Protein AF-V1CME2-F1 (afdb_monomer_lite)

pLDDT: mean 90.37, std 9.12, range [47.88, 97.88]

Secondary structure (DSSP, 8-state):
-HHHHHHHHHHHHHHHHHHHHHHHHHHHHHHHHHHHHHHHHHHHHHHHHHHHHHHHHIIIIIS-----HHHHHHHHHHHHHHHHTT--THHHHHHHHHHHHHHHHHHHHHHTT-

Foldseek 3Di:
DVVVVVVVVVVCVVVVVVVVVVVVVVVVVVVVVVVVVVLVVLVVLLVVLVVVLVVLLCVCPVVVDDDDPVSLVVSVVSVVSSVVSVHDCPSVVSNVSSVVVVVVVVVVVVVVVD

Structure (mmCIF, N/CA/C/O backbone):
data_AF-V1CME2-F1
#
_entry.id   AF-V1CME2-F1
#
loop_
_atom_site.group_PDB
_atom_site.id
_atom_site.type_symbol
_atom_site.label_atom_id
_atom_site.label_alt_id
_atom_site.label_comp_id
_atom_site.label_asym_id
_atom_site.label_entity_id
_atom_site.label_seq_id
_atom_site.pdbx_PDB_ins_code
_atom_site.Cartn_x
_atom_site.Cartn_y
_atom_site.Cartn_z
_atom_site.occupancy
_atom_site.B_iso_or_equiv
_atom_site.auth_seq_id
_atom_site.auth_comp_id
_atom_site.auth_asym_id
_atom_site.auth_atom_id
_atom_site.pdbx_PDB_model_num
ATOM 1 N N . MET A 1 1 ? 19.230 -12.401 -59.943 1.00 76.31 1 MET A N 1
ATOM 2 C CA . MET A 1 1 ? 18.192 -12.173 -58.916 1.00 76.31 1 MET A CA 1
ATOM 3 C C . MET A 1 1 ? 18.606 -12.771 -57.572 1.00 76.31 1 MET A C 1
ATOM 5 O O . MET A 1 1 ? 18.665 -12.031 -56.601 1.00 76.31 1 MET A O 1
ATOM 9 N N . ASP A 1 2 ? 19.036 -14.033 -57.515 1.00 89.25 2 ASP A N 1
ATOM 10 C CA . ASP A 1 2 ? 19.355 -14.723 -56.244 1.00 89.25 2 ASP A CA 1
ATOM 11 C C . ASP A 1 2 ? 20.506 -14.104 -55.436 1.00 89.25 2 ASP A C 1
ATOM 13 O O . ASP A 1 2 ? 20.422 -13.991 -54.215 1.00 89.25 2 ASP A O 1
ATOM 17 N N . LYS A 1 3 ? 21.559 -13.613 -56.107 1.00 88.12 3 LYS A N 1
ATOM 18 C CA . LYS A 1 3 ? 22.674 -12.911 -55.440 1.00 88.12 3 LYS A CA 1
ATOM 19 C C . LYS A 1 3 ? 22.232 -11.606 -54.761 1.00 88.12 3 LYS A C 1
ATOM 21 O O . LYS A 1 3 ? 22.737 -11.278 -53.694 1.00 88.12 3 LYS A O 1
ATOM 26 N N . LEU A 1 4 ? 21.272 -10.890 -55.355 1.00 89.12 4 LEU A N 1
ATOM 27 C CA . LEU A 1 4 ? 20.719 -9.652 -54.796 1.00 89.12 4 LEU A CA 1
ATOM 28 C C . LEU A 1 4 ? 19.843 -9.951 -53.570 1.00 89.12 4 LEU A C 1
ATOM 30 O O . LEU A 1 4 ? 19.971 -9.289 -52.546 1.00 89.12 4 LEU A O 1
ATOM 34 N N . ILE A 1 5 ? 19.006 -10.988 -53.654 1.00 89.50 5 ILE A N 1
ATOM 35 C CA . ILE A 1 5 ? 18.154 -11.442 -52.544 1.00 89.50 5 ILE A CA 1
ATOM 36 C C . ILE A 1 5 ? 19.012 -11.921 -51.362 1.00 89.50 5 ILE A C 1
ATOM 38 O O . ILE A 1 5 ? 18.767 -11.540 -50.219 1.00 89.50 5 ILE A O 1
ATOM 42 N N . SER A 1 6 ? 20.064 -12.701 -51.629 1.00 89.62 6 SER A N 1
ATOM 43 C CA . SER A 1 6 ? 21.017 -13.156 -50.607 1.00 89.62 6 SER A CA 1
ATOM 44 C C . SER A 1 6 ? 21.738 -11.989 -49.921 1.00 89.62 6 SER A C 1
ATOM 46 O O . SER A 1 6 ? 21.872 -11.983 -48.696 1.00 89.62 6 SER A O 1
ATOM 48 N N . PHE A 1 7 ? 22.136 -10.969 -50.686 1.00 89.50 7 PHE A N 1
ATOM 49 C CA . PHE A 1 7 ? 22.779 -9.771 -50.150 1.00 89.50 7 PHE A CA 1
ATOM 50 C C . PHE A 1 7 ? 21.845 -8.961 -49.236 1.00 89.50 7 PHE A C 1
ATOM 52 O O . PHE A 1 7 ? 22.238 -8.592 -48.130 1.00 89.50 7 PHE A O 1
ATOM 59 N N . ILE A 1 8 ? 20.588 -8.757 -49.648 1.00 88.56 8 ILE A N 1
ATOM 60 C CA . ILE A 1 8 ? 19.569 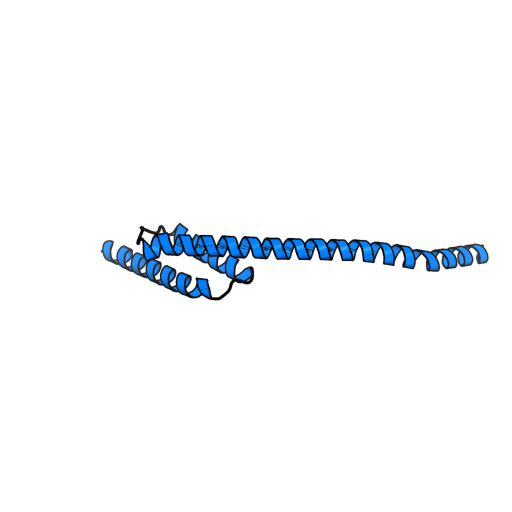-8.077 -48.832 1.00 88.56 8 ILE A CA 1
ATOM 61 C C . ILE A 1 8 ? 19.329 -8.836 -47.522 1.00 88.56 8 ILE A C 1
ATOM 63 O O . ILE A 1 8 ? 19.354 -8.232 -46.451 1.00 88.56 8 ILE A O 1
ATOM 67 N N . ASN A 1 9 ? 19.166 -10.160 -47.578 1.00 88.00 9 ASN A N 1
ATOM 68 C CA . ASN A 1 9 ? 18.949 -10.976 -46.381 1.00 88.00 9 ASN A CA 1
ATOM 69 C C . ASN A 1 9 ? 20.139 -10.926 -45.407 1.00 88.00 9 ASN A C 1
ATOM 71 O O . ASN A 1 9 ? 19.933 -10.915 -44.195 1.00 88.00 9 ASN A O 1
ATOM 75 N N . CYS A 1 10 ? 21.371 -10.844 -45.919 1.00 86.38 10 CYS A N 1
ATOM 76 C CA . CYS A 1 10 ? 22.574 -10.697 -45.098 1.00 86.38 10 CYS A CA 1
ATOM 77 C C . CYS A 1 10 ? 22.585 -9.363 -44.333 1.00 86.38 10 CYS A C 1
ATOM 79 O O . CYS A 1 10 ? 22.786 -9.346 -43.119 1.00 86.38 10 CYS A O 1
ATOM 81 N N . ILE A 1 11 ? 22.286 -8.253 -45.019 1.00 86.44 11 ILE A N 1
ATOM 82 C CA . ILE A 1 11 ? 22.202 -6.921 -44.400 1.00 86.44 11 ILE A CA 1
ATOM 83 C C . ILE A 1 11 ? 21.081 -6.892 -43.354 1.00 86.44 11 ILE A C 1
ATOM 85 O O . ILE A 1 11 ? 21.301 -6.495 -42.210 1.00 86.44 11 ILE A O 1
ATOM 89 N N . MET A 1 12 ? 19.887 -7.371 -43.710 1.00 85.06 12 MET A N 1
ATOM 90 C CA . MET A 1 12 ? 18.744 -7.408 -42.793 1.00 85.06 12 MET A CA 1
ATOM 91 C C . MET A 1 12 ? 19.039 -8.256 -41.548 1.00 85.06 12 MET A C 1
ATOM 93 O O . MET A 1 12 ? 18.717 -7.843 -40.434 1.00 85.06 12 MET A O 1
ATOM 97 N N . GLY A 1 13 ? 19.713 -9.399 -41.712 1.00 87.06 13 GLY A N 1
ATOM 98 C CA . GLY A 1 13 ? 20.117 -10.268 -40.606 1.00 87.06 13 GLY A CA 1
ATOM 99 C C . GLY A 1 13 ? 21.122 -9.630 -39.640 1.00 87.06 13 GLY A C 1
ATOM 100 O O . GLY A 1 13 ? 21.102 -9.953 -38.455 1.00 87.06 13 GLY A O 1
ATOM 101 N N . GLN A 1 14 ? 21.965 -8.704 -40.108 1.00 86.06 14 GLN A N 1
ATOM 102 C CA . GLN A 1 14 ? 22.953 -8.018 -39.265 1.00 86.06 14 GLN A CA 1
ATOM 103 C C . GLN A 1 14 ? 22.359 -6.838 -38.487 1.00 86.06 14 GLN A C 1
ATOM 105 O O . GLN A 1 14 ? 22.659 -6.663 -37.305 1.00 86.06 14 GLN A O 1
ATOM 110 N N . TYR A 1 15 ? 21.503 -6.031 -39.119 1.00 90.38 15 TYR A N 1
ATOM 111 C CA . TYR A 1 15 ? 21.003 -4.795 -38.504 1.00 90.38 15 TYR A CA 1
ATOM 112 C C . TYR A 1 15 ? 19.721 -4.981 -37.687 1.00 90.38 15 TYR A C 1
ATOM 114 O O . TYR A 1 15 ? 19.529 -4.278 -36.691 1.00 90.38 15 TYR A O 1
ATOM 122 N N . MET A 1 16 ? 18.862 -5.939 -38.047 1.00 90.62 16 MET A N 1
ATOM 123 C CA . MET A 1 16 ? 17.606 -6.170 -37.326 1.00 90.62 16 MET A CA 1
ATOM 124 C C . MET A 1 16 ? 17.818 -6.510 -35.834 1.00 90.62 16 MET A C 1
ATOM 126 O O . MET A 1 16 ? 17.138 -5.912 -34.994 1.00 90.62 16 MET A O 1
ATOM 130 N N . PRO A 1 17 ? 18.782 -7.376 -35.445 1.00 93.31 17 PRO A N 1
ATOM 131 C CA . PRO A 1 17 ? 19.048 -7.667 -34.034 1.00 93.31 17 PRO A CA 1
ATOM 132 C C . PRO A 1 17 ? 19.594 -6.461 -33.260 1.00 93.31 17 PRO A C 1
ATOM 134 O O . PRO A 1 17 ? 19.270 -6.280 -32.084 1.00 93.31 17 PRO A O 1
ATOM 137 N N . LEU A 1 18 ? 20.397 -5.610 -33.907 1.00 92.31 18 LEU A N 1
ATOM 138 C CA . LEU A 1 18 ? 20.964 -4.417 -33.278 1.00 92.31 18 LEU A CA 1
ATOM 139 C C . LEU A 1 18 ? 19.860 -3.424 -32.901 1.00 92.31 18 LEU A C 1
ATOM 141 O O . LEU A 1 18 ? 19.803 -2.962 -31.762 1.00 92.31 18 LEU A O 1
ATOM 145 N N . ILE A 1 19 ? 18.938 -3.157 -33.827 1.00 93.25 19 ILE A N 1
ATOM 146 C CA . ILE A 1 19 ? 17.802 -2.264 -33.577 1.00 93.25 19 ILE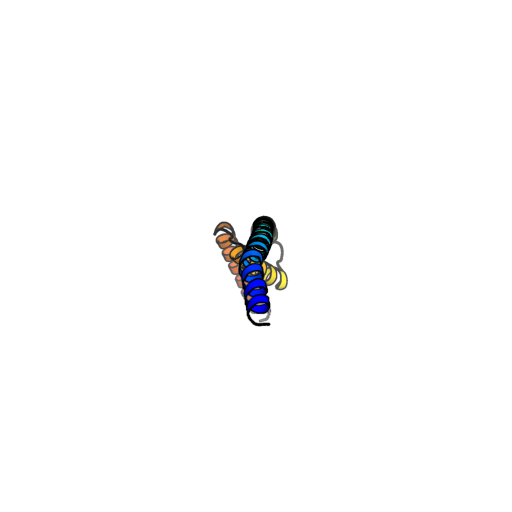 A CA 1
ATOM 147 C C . ILE A 1 19 ? 16.879 -2.877 -32.518 1.00 93.25 19 ILE A C 1
ATOM 149 O O . ILE A 1 19 ? 16.534 -2.207 -31.544 1.00 93.25 19 ILE A O 1
ATOM 153 N N . ALA A 1 20 ? 16.541 -4.165 -32.647 1.00 94.81 20 ALA A N 1
ATOM 154 C CA . ALA A 1 20 ? 15.678 -4.855 -31.691 1.00 94.81 20 ALA A CA 1
ATOM 155 C C . ALA A 1 20 ? 16.257 -4.846 -30.264 1.00 94.81 20 ALA A C 1
ATOM 157 O O . ALA A 1 20 ? 15.529 -4.578 -29.306 1.00 94.81 20 ALA A O 1
ATOM 158 N N . SER A 1 21 ? 17.564 -5.083 -30.109 1.00 94.88 21 SER A N 1
ATOM 159 C CA . SER A 1 21 ? 18.228 -5.071 -28.798 1.00 94.88 21 SER A CA 1
ATOM 160 C C . SER A 1 21 ? 18.250 -3.676 -28.166 1.00 94.88 21 SER A C 1
ATOM 162 O O . SER A 1 21 ? 17.946 -3.543 -26.978 1.00 94.88 21 SER A O 1
ATOM 164 N N . ALA A 1 22 ? 18.512 -2.625 -28.950 1.00 95.81 22 ALA A N 1
ATOM 165 C CA . ALA A 1 22 ? 18.458 -1.242 -28.482 1.00 95.81 22 ALA A CA 1
ATOM 166 C C . ALA A 1 22 ? 17.038 -0.841 -28.044 1.00 95.81 22 ALA A C 1
ATOM 168 O O . ALA A 1 22 ? 16.854 -0.285 -26.956 1.00 95.81 22 ALA A O 1
ATOM 169 N N . SER A 1 23 ? 16.018 -1.184 -28.840 1.00 95.44 23 SER A N 1
ATOM 170 C CA . SER A 1 23 ? 14.613 -0.955 -28.487 1.00 95.44 23 SER A CA 1
ATOM 171 C C . SER A 1 23 ? 14.219 -1.710 -27.216 1.00 95.44 23 SER A C 1
ATOM 173 O O . SER A 1 23 ? 13.608 -1.130 -26.316 1.00 95.44 23 SER A O 1
ATOM 175 N N . PHE A 1 24 ? 14.615 -2.980 -27.091 1.00 97.06 24 PHE A N 1
ATOM 176 C CA . PHE A 1 24 ? 14.339 -3.783 -25.902 1.00 97.06 24 PHE A CA 1
ATOM 177 C C . PHE A 1 24 ? 15.010 -3.210 -24.648 1.00 97.06 24 PHE A C 1
ATOM 179 O O . PHE A 1 24 ? 14.380 -3.137 -23.588 1.00 97.06 24 PHE A O 1
ATOM 186 N N . ALA A 1 25 ? 16.261 -2.753 -24.755 1.00 97.06 25 ALA A N 1
ATOM 187 C CA . ALA A 1 25 ? 16.974 -2.106 -23.658 1.00 97.06 25 ALA A CA 1
ATOM 188 C C . ALA A 1 25 ? 16.264 -0.819 -23.212 1.00 97.06 25 ALA A C 1
ATOM 190 O O . ALA A 1 25 ? 16.024 -0.626 -22.016 1.00 97.06 25 ALA A O 1
ATOM 191 N N . TYR A 1 26 ? 15.856 0.023 -24.166 1.00 97.88 26 TYR A N 1
ATOM 192 C CA . TYR A 1 26 ? 15.101 1.240 -23.881 1.00 97.88 26 TYR A CA 1
ATOM 193 C C . TYR A 1 26 ? 13.791 0.934 -23.143 1.00 97.88 26 TYR A C 1
ATOM 195 O O . TYR A 1 26 ? 13.533 1.493 -22.072 1.00 97.88 26 TYR A O 1
ATOM 203 N N . VAL A 1 27 ? 12.981 0.001 -23.654 1.00 97.81 27 VAL A N 1
ATOM 204 C CA . VAL A 1 27 ? 11.719 -0.406 -23.013 1.00 97.81 27 VAL A CA 1
ATOM 205 C C . VAL A 1 27 ? 11.973 -0.977 -21.615 1.00 97.81 27 VAL A C 1
ATOM 207 O O . VAL A 1 27 ? 11.310 -0.583 -20.654 1.00 97.81 27 VAL A O 1
ATOM 210 N N . SER A 1 28 ? 12.989 -1.829 -21.460 1.00 97.56 28 SER A N 1
ATOM 211 C CA . SER A 1 28 ? 13.353 -2.448 -20.179 1.00 97.56 28 SER A CA 1
ATOM 212 C C . SER A 1 28 ? 13.694 -1.420 -19.099 1.00 97.56 28 SER A C 1
ATOM 214 O O . SER A 1 28 ? 13.281 -1.564 -17.946 1.00 97.56 28 SER A O 1
ATOM 216 N N . VAL A 1 29 ? 14.426 -0.360 -19.448 1.00 97.56 29 VAL A N 1
ATOM 217 C CA . VAL A 1 29 ? 14.751 0.727 -18.510 1.00 97.56 29 VAL A CA 1
ATOM 218 C C . VAL A 1 29 ? 13.490 1.478 -18.090 1.00 97.56 29 VAL A C 1
ATOM 220 O O . VAL A 1 29 ? 13.312 1.765 -16.903 1.00 97.56 29 VAL A O 1
ATOM 223 N N . ASN A 1 30 ? 12.596 1.769 -19.035 1.00 96.94 30 ASN A N 1
ATOM 224 C CA . ASN A 1 30 ? 11.342 2.459 -18.744 1.00 96.94 30 ASN A CA 1
ATOM 225 C C . ASN A 1 30 ? 10.430 1.620 -17.837 1.00 96.94 30 ASN A C 1
ATOM 227 O O . ASN A 1 30 ? 9.937 2.138 -16.835 1.00 96.94 30 ASN A O 1
ATOM 231 N N . ILE A 1 31 ? 10.301 0.312 -18.086 1.00 97.81 31 ILE A N 1
ATOM 232 C CA . ILE A 1 31 ? 9.560 -0.607 -17.206 1.00 97.81 31 ILE A CA 1
ATOM 233 C C . ILE A 1 31 ? 10.145 -0.590 -15.788 1.00 97.81 31 ILE A C 1
ATOM 235 O O . ILE A 1 31 ? 9.404 -0.466 -14.814 1.00 97.81 31 ILE A O 1
ATOM 239 N N . ARG A 1 32 ? 11.476 -0.647 -15.640 1.00 97.25 32 ARG A N 1
ATOM 240 C CA . ARG A 1 32 ? 12.130 -0.588 -14.318 1.00 97.25 32 ARG A CA 1
ATOM 241 C C . ARG A 1 32 ? 11.835 0.721 -13.584 1.00 97.25 32 ARG A C 1
ATOM 243 O O . ARG A 1 32 ? 11.563 0.690 -12.383 1.00 97.25 32 ARG A O 1
ATOM 250 N N . LYS A 1 33 ? 11.856 1.860 -14.286 1.00 97.00 33 LYS A N 1
ATOM 251 C CA . LYS A 1 33 ? 11.489 3.169 -13.714 1.00 97.00 33 LYS A CA 1
ATOM 252 C C . LYS A 1 33 ? 10.029 3.184 -13.251 1.00 97.00 33 LYS A C 1
ATOM 254 O O . LYS A 1 33 ? 9.764 3.591 -12.121 1.00 97.00 33 LYS A O 1
ATOM 259 N N . LEU A 1 34 ? 9.106 2.671 -14.067 1.00 94.94 34 LEU A N 1
ATOM 260 C CA . LEU A 1 34 ? 7.687 2.555 -13.712 1.00 94.94 34 LEU A CA 1
ATOM 261 C C . LEU A 1 34 ? 7.475 1.661 -12.487 1.00 94.94 34 LEU A C 1
ATOM 263 O O . LEU A 1 34 ? 6.756 2.044 -11.567 1.00 94.94 34 LEU A O 1
ATOM 267 N N . LEU A 1 35 ? 8.142 0.506 -12.426 1.00 95.81 35 LEU A N 1
ATOM 268 C CA . LEU A 1 35 ? 8.072 -0.396 -11.276 1.00 95.81 35 LEU A CA 1
ATOM 269 C C . LEU A 1 35 ? 8.627 0.253 -10.004 1.00 95.81 35 LEU A C 1
ATOM 271 O O . LE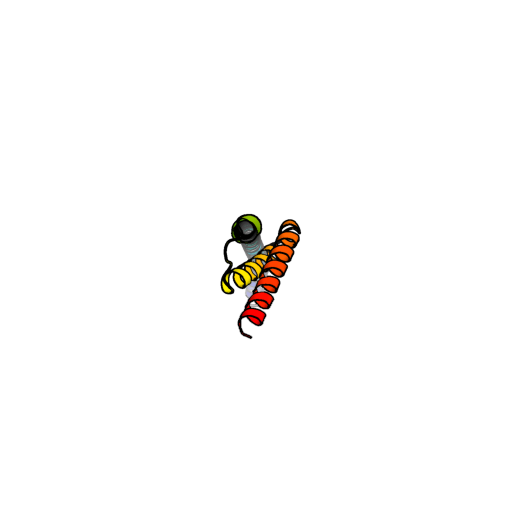U A 1 35 ? 8.027 0.112 -8.939 1.00 95.81 35 LEU A O 1
ATOM 275 N N . LYS A 1 36 ? 9.738 0.996 -10.101 1.00 96.56 36 LYS A N 1
ATOM 276 C CA . LYS A 1 36 ? 10.309 1.733 -8.964 1.00 96.56 36 LYS A CA 1
ATOM 277 C C . LYS A 1 36 ? 9.338 2.798 -8.449 1.00 96.56 36 LYS A C 1
ATOM 279 O O . LYS A 1 36 ? 9.097 2.852 -7.245 1.00 96.56 36 LYS A O 1
ATOM 284 N N . ASN A 1 37 ? 8.746 3.584 -9.346 1.00 95.12 37 ASN A N 1
ATOM 285 C CA . ASN A 1 37 ? 7.763 4.608 -8.984 1.00 95.12 37 ASN A CA 1
ATOM 286 C C . ASN A 1 37 ? 6.496 3.982 -8.390 1.00 95.12 37 ASN A C 1
ATOM 288 O O . ASN A 1 37 ? 6.040 4.410 -7.336 1.00 95.12 37 ASN A O 1
ATOM 292 N N . LYS A 1 38 ? 5.974 2.905 -8.991 1.00 95.81 38 LYS A N 1
ATOM 293 C CA . LYS A 1 38 ? 4.824 2.162 -8.456 1.00 95.81 38 LYS A CA 1
ATOM 294 C C . LYS A 1 38 ? 5.119 1.584 -7.072 1.00 95.81 38 LYS A C 1
ATOM 296 O O . LYS A 1 38 ? 4.280 1.677 -6.186 1.00 95.81 38 LYS A O 1
ATOM 301 N N . LYS A 1 39 ? 6.320 1.042 -6.846 1.00 95.44 39 LYS A N 1
ATOM 302 C CA . LYS A 1 39 ? 6.746 0.550 -5.527 1.00 95.44 39 LYS A CA 1
ATOM 303 C C . LYS A 1 39 ? 6.800 1.675 -4.490 1.00 95.44 39 LYS A C 1
ATOM 305 O O . LYS A 1 39 ? 6.345 1.473 -3.367 1.00 95.44 39 LYS A O 1
ATOM 310 N N . ALA A 1 40 ? 7.332 2.842 -4.858 1.00 96.12 40 ALA A N 1
ATOM 311 C CA . ALA A 1 40 ? 7.360 4.014 -3.985 1.00 96.12 40 ALA A CA 1
ATOM 312 C C . ALA A 1 40 ? 5.942 4.512 -3.660 1.00 96.12 40 ALA A C 1
ATOM 314 O O . ALA A 1 40 ? 5.631 4.719 -2.489 1.00 96.12 40 ALA A O 1
ATOM 315 N N . ASN A 1 41 ? 5.062 4.599 -4.662 1.00 95.94 41 ASN A N 1
ATOM 316 C CA . ASN A 1 41 ? 3.665 4.998 -4.482 1.00 95.94 41 ASN A CA 1
ATOM 317 C C . ASN A 1 41 ? 2.911 4.010 -3.590 1.00 95.94 41 ASN A C 1
ATOM 319 O O . ASN A 1 41 ? 2.321 4.426 -2.601 1.00 95.94 41 ASN A O 1
ATOM 323 N N . ASN A 1 42 ? 3.017 2.704 -3.856 1.00 95.94 42 ASN A N 1
ATOM 324 C CA . ASN A 1 42 ? 2.421 1.669 -3.009 1.00 95.94 42 ASN A CA 1
ATOM 325 C C . ASN A 1 42 ? 2.902 1.792 -1.557 1.00 95.94 42 ASN A C 1
ATOM 327 O O . ASN A 1 42 ? 2.102 1.672 -0.633 1.00 95.94 42 ASN A O 1
ATOM 331 N N . LYS A 1 43 ? 4.196 2.073 -1.341 1.00 96.75 43 LYS A N 1
ATOM 332 C CA . LYS A 1 43 ? 4.744 2.284 0.004 1.00 96.75 43 LYS A CA 1
ATOM 333 C C . LYS A 1 43 ? 4.171 3.538 0.666 1.00 96.75 43 LYS A C 1
ATOM 335 O O . LYS A 1 43 ? 3.830 3.477 1.845 1.00 96.75 43 LYS A O 1
ATOM 340 N N . GLY A 1 44 ? 4.061 4.643 -0.070 1.00 97.31 44 GLY A N 1
ATOM 341 C CA . GLY A 1 44 ? 3.435 5.878 0.402 1.00 97.31 44 GLY A CA 1
ATOM 342 C C . GLY A 1 44 ? 1.979 5.651 0.806 1.00 97.31 44 GLY A C 1
ATOM 343 O O . GLY A 1 44 ? 1.615 5.911 1.949 1.00 97.31 44 GLY A O 1
ATOM 344 N N . THR A 1 45 ? 1.174 5.058 -0.079 1.00 97.44 45 THR A N 1
ATOM 345 C CA . THR A 1 45 ? -0.229 4.705 0.187 1.00 97.44 45 THR A CA 1
ATOM 346 C C . THR A 1 45 ? -0.369 3.770 1.388 1.00 97.44 45 THR A C 1
ATOM 348 O O . THR A 1 45 ? -1.222 3.996 2.239 1.00 97.44 45 THR A O 1
ATOM 351 N N . MET A 1 46 ? 0.502 2.764 1.520 1.00 97.50 46 MET A N 1
ATOM 352 C CA . MET A 1 46 ? 0.522 1.864 2.680 1.00 97.50 46 MET A CA 1
ATOM 353 C C . MET A 1 46 ? 0.737 2.629 3.997 1.00 97.50 46 MET A C 1
ATOM 355 O O . MET A 1 46 ? 0.104 2.320 5.005 1.00 97.50 46 MET A O 1
ATOM 359 N N . LEU A 1 47 ? 1.637 3.618 4.013 1.00 97.12 47 LEU A N 1
ATOM 360 C CA . LEU A 1 47 ? 1.891 4.439 5.200 1.00 97.12 47 LEU A CA 1
ATOM 361 C C . LEU A 1 47 ? 0.721 5.378 5.508 1.00 97.12 47 LEU A C 1
ATOM 363 O O . LEU A 1 47 ? 0.361 5.509 6.673 1.00 97.12 47 LEU A O 1
ATOM 367 N N . LEU A 1 48 ? 0.095 5.967 4.488 1.00 97.38 48 LEU A N 1
ATOM 368 C CA . LEU A 1 48 ? -1.101 6.795 4.664 1.00 97.38 48 LEU A CA 1
ATOM 369 C C . LEU A 1 48 ? -2.268 5.981 5.237 1.00 97.38 48 LEU A C 1
ATOM 371 O O . LEU A 1 48 ? -2.873 6.395 6.223 1.00 97.38 48 LEU A O 1
ATOM 375 N N . LEU A 1 49 ? -2.524 4.785 4.697 1.00 96.94 49 LEU A N 1
ATOM 376 C CA . LEU A 1 49 ? -3.533 3.874 5.245 1.00 96.94 49 LEU A CA 1
ATOM 377 C C . LEU A 1 49 ? -3.231 3.495 6.695 1.00 96.94 49 LEU A C 1
ATOM 379 O O . LEU A 1 49 ? -4.147 3.451 7.509 1.00 96.94 49 LEU A O 1
ATOM 383 N N . ARG A 1 50 ? -1.958 3.268 7.049 1.00 97.12 50 ARG A N 1
ATOM 384 C CA . ARG A 1 50 ? -1.572 2.991 8.440 1.00 97.12 50 ARG A CA 1
ATOM 385 C C . ARG A 1 50 ? -1.972 4.132 9.371 1.00 97.12 50 ARG A C 1
ATOM 387 O O . ARG A 1 50 ? -2.526 3.861 10.429 1.00 97.12 50 ARG A O 1
ATOM 394 N N . ILE A 1 51 ? -1.679 5.377 8.995 1.00 97.06 51 ILE A N 1
ATOM 395 C CA . ILE A 1 51 ? -2.037 6.554 9.798 1.00 97.06 51 ILE A CA 1
ATOM 396 C C . ILE A 1 51 ? -3.558 6.632 9.953 1.00 97.06 51 ILE A C 1
ATOM 398 O O . ILE A 1 51 ? -4.047 6.775 11.069 1.00 97.06 51 ILE A O 1
ATOM 402 N N . GLN A 1 52 ? -4.304 6.442 8.864 1.00 96.81 52 GLN A N 1
ATOM 403 C CA . GLN A 1 52 ? -5.764 6.503 8.893 1.00 96.81 52 GLN A CA 1
ATOM 404 C C . GLN A 1 52 ? -6.390 5.396 9.757 1.00 96.81 52 GLN A C 1
ATOM 406 O O . GLN A 1 52 ? -7.330 5.655 10.502 1.00 96.81 52 GLN A O 1
ATOM 411 N N . LEU A 1 53 ? -5.854 4.172 9.701 1.00 96.94 53 LEU A N 1
ATOM 412 C CA . LEU A 1 53 ? -6.284 3.057 10.552 1.00 96.94 53 LEU A CA 1
ATOM 413 C C . LEU A 1 53 ? -6.018 3.345 12.038 1.00 96.94 53 LEU A C 1
ATOM 415 O O . LEU A 1 53 ? -6.855 3.032 12.881 1.00 96.94 53 LEU A O 1
ATOM 419 N N . ILE A 1 54 ? -4.880 3.964 12.365 1.00 96.75 54 ILE A N 1
ATOM 420 C CA . ILE A 1 54 ? -4.575 4.389 13.738 1.00 96.75 54 ILE A CA 1
ATOM 421 C C . ILE A 1 54 ? -5.567 5.464 14.195 1.00 96.75 54 ILE A C 1
ATOM 423 O O . ILE A 1 54 ? -6.098 5.361 15.297 1.00 96.75 54 ILE A O 1
ATOM 427 N N . GLU A 1 55 ? -5.859 6.459 13.356 1.00 95.69 55 GLU A N 1
ATOM 428 C CA . GLU A 1 55 ? -6.794 7.532 13.713 1.00 95.69 55 GLU A CA 1
ATOM 429 C C . GLU A 1 55 ? -8.217 7.003 13.923 1.00 95.69 55 GLU A C 1
ATOM 431 O O . GLU A 1 55 ? -8.855 7.320 14.925 1.00 95.69 55 GLU A O 1
ATOM 436 N N . TYR A 1 56 ? -8.685 6.111 13.046 1.00 94.50 56 TYR A N 1
ATOM 437 C CA . TYR A 1 56 ? -9.971 5.432 13.218 1.00 94.50 56 TYR A CA 1
ATOM 438 C C . TYR A 1 56 ? -10.025 4.627 14.521 1.00 94.50 56 TYR A C 1
ATOM 440 O O . TYR A 1 56 ? -11.022 4.675 15.244 1.00 94.50 56 TYR A O 1
ATOM 448 N N . HIS A 1 57 ? -8.962 3.879 14.836 1.00 94.69 57 HIS A N 1
ATOM 449 C CA . HIS A 1 57 ? -8.869 3.142 16.098 1.00 94.69 57 HIS A CA 1
ATOM 450 C C . HIS A 1 57 ? -8.933 4.089 17.299 1.00 94.69 57 HIS A C 1
ATOM 452 O O . HIS A 1 57 ? -9.735 3.867 18.205 1.00 94.69 57 HIS A O 1
ATOM 458 N N . ASN A 1 58 ? -8.183 5.190 17.270 1.00 94.44 58 ASN A N 1
ATOM 459 C CA . ASN A 1 58 ? -8.219 6.204 18.320 1.00 94.44 58 ASN A CA 1
ATOM 460 C C . ASN A 1 58 ? -9.625 6.791 18.499 1.00 94.44 58 ASN A C 1
ATOM 462 O O . ASN A 1 58 ? -10.103 6.905 19.627 1.00 94.44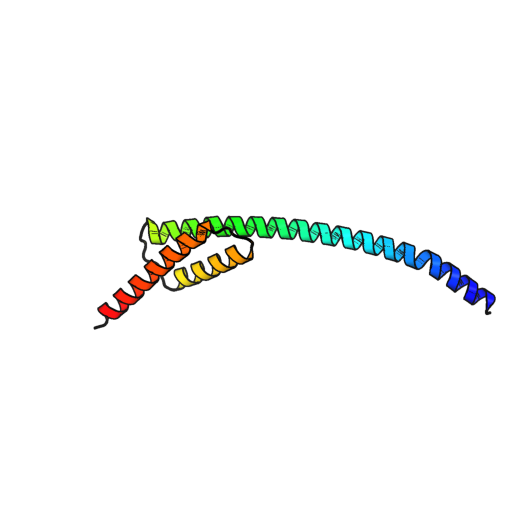 58 ASN A O 1
ATOM 466 N N . GLN A 1 59 ? -10.303 7.123 17.401 1.00 93.12 59 GLN A N 1
ATOM 467 C CA . GLN A 1 59 ? -11.641 7.704 17.420 1.00 93.12 59 GLN A CA 1
ATOM 468 C C . GLN A 1 59 ? -12.663 6.786 18.111 1.00 93.12 59 GLN A C 1
ATOM 470 O O . GLN A 1 59 ? -13.312 7.180 19.078 1.00 93.12 59 GLN A O 1
ATOM 475 N N . TYR A 1 60 ? -12.788 5.535 17.674 1.00 91.12 60 TYR A N 1
ATOM 476 C CA . TYR A 1 60 ? -13.883 4.685 18.156 1.00 91.12 60 TYR A CA 1
ATOM 477 C C . TYR A 1 60 ? -13.508 3.794 19.345 1.00 91.12 60 TYR A C 1
ATOM 479 O O . TYR A 1 60 ? -14.376 3.440 20.138 1.00 91.12 60 TYR A O 1
ATOM 487 N N . VAL A 1 61 ? -12.231 3.434 19.512 1.00 88.62 61 VAL A N 1
ATOM 488 C CA . VAL A 1 61 ? -11.790 2.556 20.612 1.00 88.62 61 VAL A CA 1
ATOM 489 C C . VAL A 1 61 ? -11.307 3.360 21.814 1.00 88.62 61 VAL A C 1
ATOM 491 O O . VAL A 1 61 ? -11.663 3.029 22.945 1.00 88.62 61 VAL A O 1
ATOM 494 N N . ILE A 1 62 ? -10.515 4.414 21.593 1.00 87.69 62 ILE A N 1
ATOM 495 C CA . ILE A 1 62 ? -9.938 5.206 22.691 1.00 87.69 62 ILE A CA 1
ATOM 496 C C . ILE A 1 62 ? -10.910 6.292 23.153 1.00 87.69 62 ILE A C 1
ATOM 498 O O . ILE A 1 62 ? -11.215 6.358 24.343 1.00 87.69 62 ILE A O 1
ATOM 502 N N . LYS A 1 63 ? -11.450 7.102 22.230 1.00 90.81 63 LYS A N 1
ATOM 503 C CA . LYS A 1 63 ? -12.444 8.140 22.569 1.00 90.81 63 LYS A CA 1
ATOM 504 C C . LYS A 1 63 ? -13.854 7.575 22.790 1.00 90.81 63 LYS A C 1
ATOM 506 O O . LYS A 1 63 ? -14.712 8.292 23.290 1.00 90.81 63 LYS A O 1
ATOM 511 N N . LYS A 1 64 ? -14.075 6.288 22.477 1.00 85.88 64 LYS A N 1
ATOM 512 C CA . LYS A 1 64 ? -15.356 5.570 22.632 1.00 85.88 64 LYS A CA 1
ATOM 513 C C . LYS A 1 64 ? -16.525 6.247 21.908 1.00 85.88 64 LYS A C 1
ATOM 515 O O . LYS A 1 64 ? -17.659 6.210 22.383 1.00 85.88 64 LYS A O 1
ATOM 520 N N . GLU A 1 65 ? -16.251 6.872 20.768 1.00 86.69 65 GLU A N 1
ATOM 521 C CA . GLU A 1 65 ? -17.301 7.450 19.933 1.00 86.69 65 GLU A CA 1
ATOM 522 C C . GLU A 1 65 ? -18.223 6.359 19.370 1.00 86.69 65 GLU A C 1
ATOM 524 O O . GLU A 1 65 ? -17.812 5.209 19.170 1.00 86.69 65 GLU A O 1
ATOM 529 N N . ASN A 1 66 ? -19.482 6.715 19.098 1.00 82.75 66 ASN A N 1
ATOM 530 C CA . ASN A 1 66 ? -20.430 5.764 18.535 1.00 82.75 66 ASN A CA 1
ATOM 531 C C . ASN A 1 66 ? -20.061 5.461 17.081 1.00 82.75 66 ASN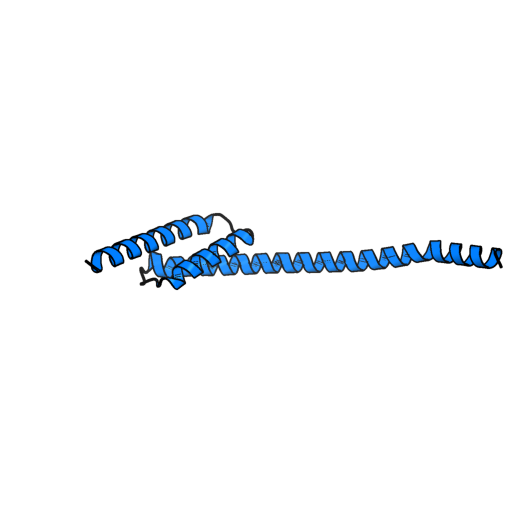 A C 1
ATOM 533 O O . ASN A 1 66 ? -20.187 6.305 16.195 1.00 82.75 66 ASN A O 1
ATOM 537 N N . MET A 1 67 ? -19.593 4.244 16.841 1.00 83.06 67 MET A N 1
ATOM 538 C CA . MET A 1 67 ? -19.185 3.805 15.517 1.00 83.06 67 MET A CA 1
ATOM 539 C C . MET A 1 67 ? -20.412 3.321 14.727 1.00 83.06 67 MET A C 1
ATOM 541 O O . MET A 1 67 ? -21.104 2.408 15.180 1.00 83.06 67 MET A O 1
ATOM 545 N N . PRO A 1 68 ? -20.694 3.869 13.538 1.00 85.69 68 PRO A N 1
ATOM 546 C CA . PRO A 1 68 ? -21.740 3.341 12.668 1.00 85.69 68 PRO A CA 1
ATOM 547 C C . PRO A 1 68 ? -21.293 2.041 11.972 1.00 85.69 68 PRO A C 1
ATOM 549 O O . PRO A 1 68 ? -20.102 1.729 11.919 1.00 85.69 68 PRO A O 1
ATOM 552 N N . SER A 1 69 ? -22.236 1.263 11.428 1.00 82.12 69 SER A N 1
ATOM 553 C CA . SER A 1 69 ? -21.939 -0.019 10.754 1.00 82.12 69 SER A CA 1
ATOM 554 C C . SER A 1 69 ? -20.965 0.145 9.583 1.00 82.12 69 SER A C 1
ATOM 556 O O . SER A 1 69 ? -19.942 -0.535 9.548 1.00 82.12 69 SER A O 1
ATOM 558 N N . TYR A 1 70 ? -21.208 1.125 8.707 1.00 87.25 70 TYR A N 1
ATOM 559 C CA . TYR A 1 70 ? -20.348 1.398 7.550 1.00 87.25 70 TYR A CA 1
ATOM 560 C C . TYR A 1 70 ? -18.909 1.764 7.945 1.00 87.25 70 TYR A C 1
ATOM 562 O O . TYR A 1 70 ? -17.971 1.458 7.217 1.00 87.25 70 TYR A O 1
ATOM 570 N N . ALA A 1 71 ? -18.700 2.403 9.104 1.00 90.00 71 ALA A N 1
ATOM 571 C CA . ALA A 1 71 ? -17.355 2.758 9.550 1.00 90.00 71 ALA A CA 1
ATOM 572 C C . ALA A 1 71 ? -16.535 1.513 9.906 1.00 90.00 71 ALA A C 1
ATOM 574 O O . ALA A 1 71 ? -15.315 1.524 9.750 1.00 90.00 71 ALA A O 1
ATOM 575 N N . TYR A 1 72 ? -17.189 0.447 10.385 1.00 92.25 72 TYR A N 1
ATOM 576 C CA . TYR A 1 72 ? -16.513 -0.817 10.669 1.00 92.25 72 TYR A CA 1
ATOM 577 C C . TYR A 1 72 ? -16.131 -1.533 9.381 1.00 92.25 72 TYR A C 1
ATOM 579 O O . TYR A 1 72 ? -14.984 -1.950 9.246 1.00 92.25 72 TYR A O 1
ATOM 587 N N . ASP A 1 73 ? -17.054 -1.616 8.428 1.00 93.06 73 ASP A N 1
ATOM 588 C CA . ASP A 1 73 ? -16.798 -2.279 7.150 1.00 93.06 73 ASP A CA 1
ATOM 589 C C . ASP A 1 73 ? -15.686 -1.550 6.375 1.00 93.06 73 ASP A C 1
ATOM 591 O O . ASP A 1 73 ? -14.713 -2.177 5.958 1.00 93.06 73 ASP A O 1
ATOM 595 N N . ASN A 1 74 ? -15.715 -0.211 6.345 1.00 94.19 74 ASN A N 1
ATOM 596 C CA . ASN A 1 74 ? -14.631 0.602 5.780 1.00 94.19 74 ASN A CA 1
ATOM 597 C C . ASN A 1 74 ? -13.285 0.345 6.475 1.00 94.19 74 ASN A C 1
ATOM 599 O O . ASN A 1 74 ? -12.246 0.271 5.819 1.00 94.19 74 ASN A O 1
ATOM 603 N N . PHE A 1 75 ? -13.278 0.201 7.804 1.00 95.25 75 PHE A N 1
ATOM 604 C CA . PHE A 1 75 ? -12.058 -0.115 8.548 1.00 95.25 75 PHE A CA 1
ATOM 605 C C . PHE A 1 75 ? -11.498 -1.493 8.166 1.00 95.25 75 PHE A C 1
ATOM 607 O O . PHE A 1 75 ? -10.280 -1.651 8.054 1.00 95.25 75 PHE A O 1
ATOM 614 N N . VAL A 1 76 ? -12.370 -2.487 7.966 1.00 95.56 76 VAL A N 1
ATOM 615 C CA . VAL A 1 76 ? -11.987 -3.840 7.536 1.00 95.56 76 VAL A CA 1
ATOM 616 C C . VAL A 1 76 ? -11.365 -3.789 6.140 1.00 95.56 76 VAL A C 1
ATOM 618 O O . VAL A 1 76 ? -10.235 -4.242 5.970 1.00 95.56 76 VAL A O 1
ATOM 621 N N . GLU A 1 77 ? -12.035 -3.156 5.176 1.00 97.06 77 GLU A N 1
ATOM 622 C CA . GLU A 1 77 ? -11.524 -3.018 3.805 1.00 97.06 77 GLU A CA 1
ATOM 623 C C . GLU A 1 77 ? -10.178 -2.282 3.764 1.00 97.06 77 GLU A C 1
ATOM 625 O O . GLU A 1 77 ? -9.240 -2.691 3.074 1.00 97.06 77 GLU A O 1
ATOM 630 N N . MET A 1 78 ? -10.041 -1.218 4.559 1.00 96.56 78 MET A N 1
ATOM 631 C CA . MET A 1 78 ? -8.781 -0.496 4.697 1.00 96.56 78 MET A CA 1
ATOM 632 C C . MET A 1 78 ? -7.661 -1.355 5.294 1.00 96.56 78 MET A C 1
ATOM 634 O O . MET A 1 78 ? -6.507 -1.235 4.868 1.00 96.56 78 MET A O 1
ATOM 638 N N . HIS A 1 79 ? -7.962 -2.191 6.293 1.00 97.25 79 HIS A N 1
ATOM 639 C CA . HIS A 1 79 ? -6.984 -3.092 6.908 1.00 97.25 79 HIS A CA 1
ATOM 640 C C . HIS A 1 79 ? -6.505 -4.156 5.915 1.00 97.25 79 HIS A C 1
ATOM 642 O O . HIS A 1 79 ? -5.294 -4.377 5.801 1.00 97.25 79 HIS A O 1
ATOM 648 N N . ASP A 1 80 ? -7.420 -4.731 5.136 1.00 96.94 80 ASP A N 1
ATOM 649 C CA . ASP A 1 80 ? -7.101 -5.709 4.094 1.00 96.94 80 ASP A CA 1
ATOM 650 C C . ASP A 1 80 ? -6.254 -5.081 2.977 1.00 96.94 80 ASP A C 1
ATOM 652 O O . ASP A 1 80 ? -5.206 -5.620 2.594 1.00 96.94 80 ASP A O 1
ATOM 656 N N . ALA A 1 81 ? -6.624 -3.881 2.521 1.00 97.31 81 ALA A N 1
ATOM 657 C CA . ALA A 1 81 ? -5.836 -3.115 1.560 1.00 97.31 81 ALA A CA 1
ATOM 658 C C . ALA A 1 81 ? -4.429 -2.808 2.103 1.00 97.31 81 ALA A C 1
ATOM 660 O O . ALA A 1 81 ? -3.429 -3.024 1.412 1.00 97.31 81 ALA A O 1
ATOM 661 N N . TYR A 1 82 ? -4.320 -2.378 3.363 1.00 97.44 82 TYR A N 1
ATOM 662 C CA . TYR A 1 82 ? -3.039 -2.141 4.028 1.00 97.44 82 TYR A CA 1
ATOM 663 C C . TYR A 1 82 ? -2.157 -3.399 4.060 1.00 97.44 82 TYR A C 1
ATOM 665 O O . TYR A 1 82 ? -0.964 -3.316 3.745 1.00 97.44 82 TYR A O 1
ATOM 673 N N . LYS A 1 83 ? -2.721 -4.573 4.377 1.00 96.31 83 LYS A N 1
ATOM 674 C CA . LYS A 1 83 ? -1.983 -5.844 4.323 1.00 96.31 83 LYS A CA 1
ATOM 675 C C . LYS A 1 83 ? -1.513 -6.180 2.914 1.00 96.31 83 LYS A C 1
ATOM 677 O O . LYS A 1 83 ? -0.345 -6.528 2.744 1.00 96.31 83 LYS A O 1
ATOM 682 N N . SER A 1 84 ? -2.377 -6.018 1.912 1.00 96.19 84 SER A N 1
ATOM 683 C CA . SER A 1 84 ? -2.039 -6.296 0.508 1.00 96.19 84 SER A CA 1
ATOM 684 C C . SER A 1 84 ? -0.866 -5.445 -0.006 1.00 96.19 84 SER A C 1
ATOM 686 O O . SER A 1 84 ? -0.076 -5.897 -0.833 1.00 96.19 84 SER A O 1
ATOM 688 N N . LEU A 1 85 ? -0.692 -4.236 0.543 1.00 95.81 85 LEU A N 1
ATOM 689 C CA . LEU A 1 85 ? 0.407 -3.324 0.216 1.00 95.81 85 LEU A CA 1
ATOM 690 C C . LEU A 1 85 ? 1.717 -3.628 0.975 1.00 95.81 85 LEU A C 1
ATOM 692 O O . LEU A 1 85 ? 2.700 -2.899 0.817 1.00 95.81 85 LEU A O 1
ATOM 696 N N . GLY A 1 86 ? 1.760 -4.689 1.787 1.00 93.75 86 GLY A N 1
ATOM 697 C CA . GLY A 1 86 ? 2.928 -5.078 2.587 1.00 93.75 86 GLY A CA 1
ATOM 698 C C . GLY A 1 86 ? 2.944 -4.486 3.999 1.00 93.75 86 GLY A C 1
ATOM 699 O O . GLY A 1 86 ? 4.016 -4.262 4.572 1.00 93.75 86 GLY A O 1
ATOM 700 N N . GLY A 1 87 ? 1.765 -4.195 4.553 1.00 92.06 87 GLY A N 1
ATOM 701 C CA . GLY A 1 87 ? 1.596 -3.764 5.934 1.00 92.06 87 GLY A CA 1
ATOM 702 C C . GLY A 1 87 ? 2.158 -4.764 6.951 1.00 92.06 87 GLY A C 1
ATOM 703 O O . GLY A 1 87 ? 2.104 -5.975 6.764 1.00 92.06 87 GLY A O 1
ATOM 704 N N . ASN A 1 88 ? 2.703 -4.253 8.056 1.00 88.94 88 ASN A N 1
ATOM 705 C CA . ASN A 1 88 ? 3.174 -5.076 9.174 1.00 88.94 88 ASN A CA 1
ATOM 706 C C . ASN A 1 88 ? 2.038 -5.387 10.168 1.00 88.94 88 ASN A C 1
ATOM 708 O O . ASN A 1 88 ? 0.994 -4.735 10.154 1.00 88.94 88 ASN A O 1
ATOM 712 N N . GLY A 1 89 ? 2.272 -6.330 11.086 1.00 88.62 89 GLY A N 1
ATOM 713 C CA . GLY A 1 89 ? 1.274 -6.797 12.061 1.00 88.62 89 GLY A CA 1
ATOM 714 C C . GLY A 1 89 ? 0.858 -5.797 13.151 1.00 88.62 89 GLY A C 1
ATOM 715 O O . GLY A 1 89 ? 0.127 -6.174 14.061 1.00 88.62 89 GLY A O 1
ATOM 716 N N . LEU A 1 90 ? 1.294 -4.532 13.092 1.00 87.88 90 LEU A N 1
ATOM 717 C CA . LEU A 1 90 ? 0.943 -3.514 14.090 1.00 87.88 90 LEU A CA 1
ATOM 718 C C . LEU A 1 90 ? -0.572 -3.246 14.126 1.00 87.88 90 LEU A C 1
ATOM 720 O O . LEU A 1 90 ? -1.166 -3.198 15.201 1.00 87.88 90 LEU A O 1
ATOM 724 N N . ILE A 1 91 ? -1.206 -3.134 12.954 1.00 94.25 91 ILE A N 1
ATOM 725 C CA . ILE A 1 91 ? -2.643 -2.835 12.848 1.00 94.25 91 ILE A CA 1
ATOM 726 C C . ILE A 1 91 ? -3.513 -4.069 13.149 1.00 94.25 91 ILE A C 1
ATOM 728 O O . ILE A 1 91 ? -4.683 -3.937 13.491 1.00 94.25 91 ILE A O 1
ATOM 732 N N . ASP A 1 92 ? -2.950 -5.279 13.140 1.00 94.56 92 ASP A N 1
ATOM 733 C CA . ASP A 1 92 ? -3.711 -6.514 13.386 1.00 94.56 92 ASP A CA 1
ATOM 734 C C . ASP A 1 92 ? -4.299 -6.571 14.797 1.00 94.56 92 ASP A C 1
ATOM 736 O O . ASP A 1 92 ? -5.376 -7.131 15.008 1.00 94.56 92 ASP A O 1
ATOM 740 N N . LYS A 1 93 ? -3.607 -5.981 15.778 1.00 92.81 93 LYS A N 1
ATOM 741 C CA . LYS A 1 93 ? -4.141 -5.859 17.137 1.00 92.81 93 LYS A CA 1
ATOM 742 C C . LYS A 1 93 ? -5.305 -4.864 17.179 1.00 92.81 93 LYS A C 1
ATOM 744 O O . LYS A 1 93 ? -6.350 -5.194 17.730 1.00 92.81 93 LYS A O 1
ATOM 749 N N . MET A 1 94 ? -5.161 -3.714 16.520 1.00 93.81 94 MET A N 1
ATOM 750 C CA . MET A 1 94 ? -6.214 -2.694 16.415 1.00 93.81 94 MET A CA 1
ATOM 751 C C . MET A 1 94 ? -7.467 -3.239 15.717 1.00 93.81 94 MET A C 1
ATOM 753 O O . MET A 1 94 ? -8.586 -2.979 16.154 1.00 93.81 94 MET A O 1
ATOM 757 N N . TYR A 1 95 ? -7.287 -4.070 14.689 1.00 94.75 95 TYR A N 1
ATOM 758 C CA . TYR A 1 95 ? -8.378 -4.769 14.013 1.00 94.75 95 TYR A CA 1
ATOM 759 C C . TYR A 1 95 ? -9.147 -5.710 14.948 1.00 94.75 95 TYR A C 1
ATOM 761 O O . TYR A 1 95 ? -10.380 -5.724 14.948 1.00 94.75 95 TYR A O 1
ATOM 769 N N . LYS A 1 96 ? -8.443 -6.461 15.807 1.00 94.25 96 LYS A N 1
ATOM 770 C CA . LYS A 1 96 ? -9.088 -7.307 16.826 1.00 94.25 96 LYS A CA 1
ATOM 771 C C . LYS A 1 96 ? -9.898 -6.477 17.822 1.00 94.25 96 LYS A C 1
ATOM 773 O O . LYS A 1 96 ? -10.990 -6.902 18.197 1.00 94.25 96 LYS A O 1
ATOM 778 N N . ASP A 1 97 ? -9.390 -5.318 18.230 1.00 92.12 97 ASP A N 1
ATOM 779 C CA . ASP A 1 97 ? -10.100 -4.419 19.145 1.00 92.12 97 ASP A CA 1
ATOM 780 C C . ASP A 1 97 ? -11.381 -3.872 18.499 1.00 92.12 97 ASP A C 1
ATOM 782 O O . ASP A 1 97 ? -12.456 -3.970 19.094 1.00 92.12 97 ASP A O 1
ATOM 786 N N . MET A 1 98 ? -11.301 -3.414 17.244 1.00 91.19 98 MET A N 1
ATOM 787 C CA . MET A 1 98 ? -12.473 -2.973 16.478 1.00 91.19 98 MET A CA 1
ATOM 788 C C . MET A 1 98 ? -13.511 -4.079 16.296 1.00 91.19 98 MET A C 1
ATOM 790 O O . MET A 1 98 ? -14.710 -3.848 16.452 1.00 91.19 98 MET A O 1
ATOM 794 N N . LYS A 1 99 ? -13.069 -5.308 16.009 1.00 92.12 99 LYS A N 1
ATOM 795 C CA . LYS A 1 99 ? -13.960 -6.466 15.865 1.00 92.12 99 LYS A CA 1
ATOM 796 C C . LYS A 1 99 ? -14.726 -6.749 17.159 1.00 92.12 99 LYS A C 1
ATOM 798 O O . LYS A 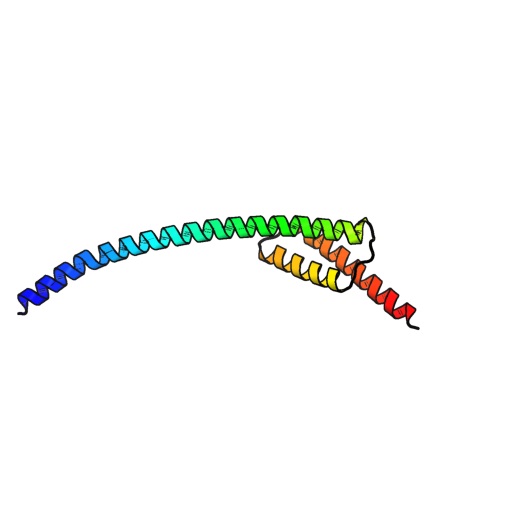1 99 ? -15.936 -6.956 17.115 1.00 92.12 99 LYS A O 1
ATOM 803 N N . LYS A 1 100 ? -14.052 -6.702 18.313 1.00 90.31 100 LYS A N 1
ATOM 804 C CA . LYS A 1 100 ? -14.699 -6.857 19.628 1.00 90.31 100 LYS A CA 1
ATOM 805 C C . LYS A 1 100 ? -15.717 -5.749 19.903 1.00 90.31 100 LYS A C 1
ATOM 807 O O . LYS A 1 100 ? -16.798 -6.048 20.399 1.00 90.31 100 LYS A O 1
ATOM 812 N N . LEU A 1 101 ? -15.386 -4.498 19.577 1.00 87.88 101 LEU A N 1
ATOM 813 C CA . LEU A 1 101 ? -16.297 -3.360 19.738 1.00 87.88 101 LEU A CA 1
ATOM 814 C C . LEU A 1 101 ? -17.577 -3.538 18.904 1.00 87.88 101 LEU A C 1
ATOM 816 O O . LEU A 1 101 ? -18.676 -3.324 19.410 1.00 87.88 101 LEU A O 1
ATOM 820 N N . ASN A 1 102 ? -17.443 -3.963 17.644 1.00 85.00 102 ASN A N 1
ATOM 821 C CA . ASN A 1 102 ? -18.584 -4.178 16.753 1.00 85.00 102 ASN A CA 1
ATOM 822 C C . ASN A 1 102 ? -19.486 -5.337 17.214 1.00 85.00 102 ASN A C 1
ATOM 824 O O . ASN A 1 102 ? -20.706 -5.226 17.128 1.00 85.00 102 ASN A O 1
ATOM 828 N N . PHE A 1 103 ? -18.910 -6.429 17.732 1.00 83.31 103 PHE A N 1
ATOM 829 C CA . PHE A 1 103 ? -19.700 -7.534 18.287 1.00 83.31 103 PHE A CA 1
ATOM 830 C C . PHE A 1 103 ? -20.524 -7.113 19.501 1.00 83.31 103 PHE A C 1
ATOM 832 O O . PHE A 1 103 ? -21.727 -7.350 19.499 1.00 83.31 103 PHE A O 1
ATOM 839 N N . LYS A 1 104 ? -19.917 -6.421 20.475 1.00 81.56 104 LYS A N 1
ATOM 840 C CA . LYS A 1 104 ? -20.640 -5.917 21.656 1.00 81.56 104 LYS A CA 1
ATOM 841 C C . LYS A 1 104 ? -21.845 -5.059 21.266 1.00 81.56 104 LYS A C 1
ATOM 843 O O . LYS A 1 104 ? -22.944 -5.285 21.746 1.00 81.56 104 LYS A O 1
ATOM 848 N N . ARG A 1 105 ? -21.673 -4.157 20.294 1.00 79.25 105 ARG A N 1
ATOM 849 C CA . ARG A 1 105 ? -22.773 -3.320 19.787 1.00 79.25 105 ARG A CA 1
ATOM 850 C C . ARG A 1 105 ? -23.915 -4.140 19.175 1.00 79.25 105 ARG A C 1
ATOM 852 O O . ARG A 1 105 ? -25.083 -3.799 19.350 1.00 79.25 105 ARG A O 1
ATOM 859 N N . LYS A 1 106 ? -23.596 -5.203 18.428 1.00 79.50 106 LYS A N 1
ATOM 860 C CA . LYS A 1 106 ? -24.605 -6.108 17.848 1.00 79.50 106 LYS A CA 1
ATOM 861 C C . LYS A 1 106 ? -25.348 -6.908 18.922 1.00 79.50 106 LYS A C 1
ATOM 863 O O . LYS A 1 106 ? -26.525 -7.191 18.745 1.00 79.50 106 LYS A O 1
ATOM 868 N N . GLU A 1 107 ? -24.687 -7.259 20.021 1.00 76.19 107 GLU A N 1
ATOM 869 C CA . GLU A 1 107 ? -25.344 -7.877 21.178 1.00 76.19 107 GLU A CA 1
ATOM 870 C C . GLU A 1 107 ? -26.298 -6.877 21.849 1.00 76.19 107 GLU A C 1
ATOM 872 O O . GLU A 1 107 ? -27.487 -7.166 21.957 1.00 76.19 107 GLU A O 1
ATOM 877 N N . ASP A 1 108 ? -25.828 -5.670 22.181 1.00 72.31 108 ASP A N 1
ATOM 878 C CA . ASP A 1 108 ? -26.636 -4.630 22.842 1.00 72.31 108 ASP A CA 1
ATOM 879 C C . ASP A 1 108 ? -27.891 -4.252 22.028 1.00 72.31 108 ASP A C 1
ATOM 881 O O . ASP A 1 108 ? -28.987 -4.105 22.571 1.00 72.31 108 ASP A O 1
ATOM 885 N N . THR A 1 109 ? -27.754 -4.147 20.702 1.00 72.38 109 THR A N 1
ATOM 886 C CA . THR A 1 109 ? -28.883 -3.865 19.796 1.00 72.38 109 THR A CA 1
ATOM 887 C C . THR A 1 109 ? -29.871 -5.025 19.667 1.00 72.38 109 THR A C 1
ATOM 889 O O . THR A 1 109 ? -31.041 -4.777 19.393 1.00 72.38 109 THR A O 1
ATOM 892 N N . ASN A 1 110 ? -29.456 -6.275 19.887 1.00 67.69 110 ASN A N 1
ATOM 893 C CA . ASN A 1 110 ? -30.371 -7.419 19.873 1.00 67.69 110 ASN A CA 1
ATOM 894 C C . ASN A 1 110 ? -31.155 -7.563 21.189 1.00 67.69 110 ASN A C 1
ATOM 896 O O . ASN A 1 110 ? -32.311 -7.967 21.146 1.00 67.69 110 ASN A O 1
ATOM 900 N N . TYR A 1 111 ? -30.573 -7.200 22.338 1.00 61.28 111 TYR A N 1
ATOM 901 C CA . TYR A 1 111 ? -31.269 -7.252 23.635 1.00 61.28 111 TYR A CA 1
ATOM 902 C C . TYR A 1 111 ? -32.206 -6.061 23.884 1.00 61.28 111 TYR A C 1
ATOM 904 O O . TYR A 1 111 ? -33.184 -6.211 24.605 1.00 61.28 111 TYR A O 1
ATOM 912 N N . GLY A 1 112 ? -31.948 -4.895 23.282 1.00 55.66 112 GLY A N 1
ATOM 913 C CA . GLY A 1 112 ? -32.826 -3.719 23.390 1.00 55.66 112 GLY A CA 1
ATOM 914 C C . GLY A 1 112 ? -34.102 -3.769 22.537 1.00 55.66 112 GLY A C 1
ATOM 915 O O . GLY A 1 112 ? -34.908 -2.847 22.611 1.00 55.66 112 GLY A O 1
ATOM 916 N N . ASN A 1 113 ? -34.273 -4.814 21.720 1.00 55.34 113 ASN A N 1
ATOM 917 C CA . ASN A 1 113 ? -35.444 -5.038 20.864 1.00 55.34 113 ASN A CA 1
ATOM 918 C C . ASN A 1 113 ? -36.370 -6.159 21.396 1.00 55.34 113 ASN A C 1
ATOM 920 O O . ASN A 1 113 ? -37.157 -6.706 20.622 1.00 55.34 113 ASN A O 1
ATOM 924 N N . ILE A 1 114 ? -36.260 -6.517 22.685 1.00 47.88 114 ILE A N 1
ATOM 925 C CA . ILE A 1 114 ? -37.118 -7.493 23.385 1.00 47.88 114 ILE A CA 1
ATOM 926 C C . ILE A 1 114 ? -37.931 -6.776 24.462 1.00 47.88 114 ILE A C 1
ATOM 928 O O . ILE A 1 114 ? -37.323 -5.971 25.203 1.00 47.88 114 ILE A O 1
#

Sequence (114 aa):
MDKLISFINCIMGQYMPLIASASFAYVSVNIRKLLKNKKANNKGTMLLLRIQLIEYHNQYVIKKENMPSYAYDNFVEMHDAYKSLGGNGLIDKMYKDMKKLNFKRKEDTNYGNI

Radius of gyration: 28.68 Å; chains: 1; bounding box: 60×23×83 Å